Protein AF-A0A7S2WR95-F1 (afdb_monomer_lite)

InterPro domains:
  IPR029052 Metallo-dependent phosphatase-like [G3DSA:3.60.21.10] (60-132)
  IPR029052 Metallo-dependent phosphatase-like [SSF56300] (69-132)
  IPR031675 Serine-threonine protein phosphatase, N-terminal [PF16891] (65-112)
  IPR050341 Serine/threonine-protein phosphatase PP1 catalytic subunit [PTHR11668] (60-132)

Radius of gyration: 32.78 Å; chains: 1; bounding box: 82×47×74 Å

Sequence (132 aa):
LSFSNKPTIKMNSGNGDAAAGGAPHLNDPANDPASPANNGGGMNPNNNGSGPTNMTGVTLLSDPVDVIIDKLLSVRGARPGKQVDLSEAEVKMLCLRSRDLLISQPMLLELEAPIKICGDVHGQYYDLLRLF

Foldseek 3Di:
DDDDDDDDDDDDDDDDDDDDDDDDDDDDDDPDDDDDDDDDDDDDDDDDDDDPPPPDDDPPVQPLVNVVVCQLCVCQVPDPPDDRDDDPVSVVVVVVVVVVVVVVDDPDDDDDDDDDDDDDCPPVSNVVSVVD

Organism: NCBI:txid1034831

Structure (mmCIF, N/CA/C/O backbone):
data_AF-A0A7S2WR95-F1
#
_entry.id   AF-A0A7S2WR95-F1
#
loop_
_atom_site.group_PDB
_atom_site.id
_atom_site.type_symbol
_atom_site.label_atom_id
_atom_site.label_alt_id
_atom_site.label_comp_id
_atom_site.label_asym_id
_atom_site.label_entity_id
_atom_site.label_seq_id
_atom_site.pdbx_PDB_ins_code
_atom_site.Cartn_x
_atom_site.Cartn_y
_atom_site.Cartn_z
_atom_site.occupancy
_atom_site.B_iso_or_equiv
_atom_site.auth_seq_id
_atom_site.auth_comp_id
_atom_site.auth_asym_id
_atom_site.auth_atom_id
_atom_site.pdbx_PDB_model_num
ATOM 1 N N . LEU A 1 1 ? 36.628 -15.670 29.682 1.00 42.78 1 LEU A N 1
ATOM 2 C CA . LEU A 1 1 ? 35.880 -15.807 28.412 1.00 42.78 1 LEU A CA 1
ATOM 3 C C . LEU A 1 1 ? 35.760 -14.416 27.806 1.00 42.78 1 LEU A C 1
ATOM 5 O O . LEU A 1 1 ? 34.911 -13.642 28.219 1.00 42.78 1 LEU A O 1
ATOM 9 N N . SER A 1 2 ? 36.728 -14.063 26.962 1.00 39.00 2 SER A N 1
ATOM 10 C CA . SER A 1 2 ? 36.856 -12.747 26.329 1.00 39.00 2 SER A CA 1
ATOM 11 C C . SER A 1 2 ? 36.243 -12.826 24.935 1.00 39.00 2 SER A C 1
ATOM 13 O O . SER A 1 2 ? 36.645 -13.694 24.165 1.00 39.00 2 SER A O 1
ATOM 15 N N . PHE A 1 3 ? 35.293 -11.948 24.613 1.00 45.06 3 PHE A N 1
ATOM 16 C CA . PHE A 1 3 ? 34.845 -11.742 23.238 1.00 45.06 3 PHE A CA 1
ATOM 17 C C . PHE A 1 3 ? 35.278 -10.354 22.776 1.00 45.06 3 PHE A C 1
ATOM 19 O O . PHE A 1 3 ? 34.679 -9.332 23.096 1.00 45.06 3 PHE A O 1
ATOM 26 N N . SER A 1 4 ? 36.379 -10.368 22.031 1.00 45.66 4 SER A N 1
ATOM 27 C CA . SER A 1 4 ? 36.827 -9.306 21.144 1.00 45.66 4 SER A CA 1
ATOM 28 C C . SER A 1 4 ? 36.005 -9.375 19.859 1.00 45.66 4 SER A C 1
ATOM 30 O O . SER A 1 4 ? 35.923 -10.448 19.263 1.00 45.66 4 SER A O 1
ATOM 32 N N . ASN A 1 5 ? 35.444 -8.256 19.395 1.00 46.62 5 ASN A N 1
ATOM 33 C CA . ASN A 1 5 ? 35.289 -8.061 17.956 1.00 46.62 5 ASN A CA 1
ATOM 34 C C . ASN A 1 5 ? 35.276 -6.571 17.591 1.00 46.62 5 ASN A C 1
ATOM 36 O O . ASN A 1 5 ? 34.328 -5.842 17.875 1.00 46.62 5 ASN A O 1
ATOM 40 N N . LYS A 1 6 ? 36.362 -6.126 16.958 1.00 56.91 6 LYS A N 1
ATOM 41 C CA . LYS A 1 6 ? 36.544 -4.795 16.373 1.00 56.91 6 LYS A CA 1
ATOM 42 C C . LYS A 1 6 ? 36.856 -5.024 14.888 1.00 56.91 6 LYS A C 1
ATOM 44 O O . LYS A 1 6 ? 37.868 -5.670 14.615 1.00 56.91 6 LYS A O 1
ATOM 49 N N . PRO A 1 7 ? 36.060 -4.543 13.920 1.00 52.12 7 PRO A N 1
ATOM 50 C CA . PRO A 1 7 ? 36.413 -4.701 12.515 1.00 52.12 7 PRO A CA 1
ATOM 51 C C . PRO A 1 7 ? 37.516 -3.700 12.143 1.00 52.12 7 PRO A C 1
ATOM 53 O O . PRO A 1 7 ? 37.316 -2.489 12.152 1.00 52.12 7 PRO A O 1
ATOM 56 N N . THR A 1 8 ? 38.707 -4.227 11.851 1.00 49.19 8 THR A N 1
ATOM 57 C CA . THR A 1 8 ? 39.841 -3.494 11.269 1.00 49.19 8 THR A CA 1
ATOM 58 C C . THR A 1 8 ? 39.883 -3.793 9.774 1.00 49.19 8 THR A C 1
ATOM 60 O O . THR A 1 8 ? 40.045 -4.947 9.389 1.00 49.19 8 THR A O 1
ATOM 63 N N . ILE A 1 9 ? 39.762 -2.765 8.935 1.00 47.47 9 ILE A N 1
ATOM 64 C CA . ILE A 1 9 ? 40.019 -2.856 7.492 1.00 47.47 9 ILE A CA 1
ATOM 65 C C . ILE A 1 9 ? 41.536 -2.779 7.283 1.00 47.47 9 ILE A C 1
ATOM 67 O O . ILE A 1 9 ? 42.169 -1.809 7.702 1.00 47.47 9 ILE A O 1
ATOM 71 N N . LYS A 1 10 ? 42.125 -3.799 6.644 1.00 46.59 10 LYS A N 1
ATOM 72 C CA . LYS A 1 10 ? 43.512 -3.777 6.159 1.00 46.59 10 LYS A CA 1
ATOM 73 C C . LYS A 1 10 ? 43.590 -4.090 4.663 1.00 46.59 10 LYS A C 1
ATOM 75 O O . LYS A 1 10 ? 42.845 -4.903 4.133 1.00 46.59 10 LYS A O 1
ATOM 80 N N . MET A 1 11 ? 44.509 -3.347 4.059 1.00 47.25 11 MET A N 1
ATOM 81 C CA . MET A 1 11 ? 44.825 -3.091 2.655 1.00 47.25 11 MET A CA 1
ATOM 82 C C . MET A 1 11 ? 45.281 -4.322 1.857 1.00 47.25 11 MET A C 1
ATOM 84 O O . MET A 1 11 ? 45.903 -5.217 2.424 1.00 47.25 11 MET A O 1
ATOM 88 N N . ASN A 1 12 ? 45.099 -4.288 0.530 1.00 45.59 12 ASN A N 1
ATOM 89 C CA . ASN A 1 12 ? 45.915 -5.072 -0.402 1.00 45.59 12 ASN A CA 1
ATOM 90 C C . ASN A 1 12 ? 46.890 -4.143 -1.141 1.00 45.59 12 ASN A C 1
ATOM 92 O O . ASN A 1 12 ? 46.486 -3.110 -1.674 1.00 45.59 12 ASN A O 1
ATOM 96 N N . SER A 1 13 ? 48.167 -4.519 -1.141 1.00 51.41 13 SER A N 1
ATOM 97 C CA . SER A 1 13 ? 49.283 -3.790 -1.737 1.00 51.41 13 SER A CA 1
ATOM 98 C C . SER A 1 13 ? 49.753 -4.507 -2.999 1.00 51.41 13 SER A C 1
ATOM 100 O O . SER A 1 13 ? 50.130 -5.667 -2.915 1.00 51.41 13 SER A O 1
ATOM 102 N N . GLY A 1 14 ? 49.771 -3.768 -4.112 1.00 45.25 14 GLY A N 1
ATOM 103 C CA . GLY A 1 14 ? 50.816 -3.772 -5.141 1.00 45.25 14 GLY A CA 1
ATOM 104 C C . GLY A 1 14 ? 51.052 -5.031 -5.980 1.00 45.25 14 GLY A C 1
ATOM 105 O O . GLY A 1 14 ? 51.498 -6.053 -5.480 1.00 45.25 14 GLY A O 1
ATOM 106 N N . ASN A 1 15 ? 50.953 -4.867 -7.298 1.00 49.06 15 ASN A N 1
ATOM 107 C CA . ASN A 1 15 ? 52.098 -5.156 -8.158 1.00 49.06 15 ASN A CA 1
ATOM 108 C C . ASN A 1 15 ? 52.076 -4.194 -9.351 1.00 49.06 15 ASN A C 1
ATOM 110 O O . ASN A 1 15 ? 51.035 -4.001 -9.976 1.00 49.06 15 ASN A O 1
ATOM 114 N N . GLY A 1 16 ? 53.207 -3.531 -9.583 1.00 46.69 16 GLY A N 1
ATOM 115 C CA . GLY A 1 16 ? 53.428 -2.645 -10.715 1.00 46.69 16 GLY A CA 1
ATOM 116 C C . GLY A 1 16 ? 54.170 -3.364 -11.831 1.00 46.69 16 GLY A C 1
ATOM 117 O O . GLY A 1 16 ? 54.935 -4.277 -11.553 1.00 46.69 16 GLY A O 1
ATOM 118 N N . ASP A 1 17 ? 53.970 -2.889 -13.055 1.00 43.59 17 ASP A N 1
ATOM 119 C CA . ASP A 1 17 ? 54.878 -3.069 -14.183 1.00 43.59 17 ASP A CA 1
ATOM 120 C C . ASP A 1 17 ? 54.797 -1.827 -15.078 1.00 43.59 17 ASP A C 1
ATOM 122 O O . ASP A 1 17 ? 53.774 -1.141 -15.153 1.00 43.59 17 ASP A O 1
ATOM 126 N N . ALA A 1 18 ? 55.938 -1.490 -15.667 1.00 45.62 18 ALA A N 1
ATOM 127 C CA . ALA A 1 18 ? 56.289 -0.177 -16.176 1.00 45.62 18 ALA A CA 1
ATOM 128 C C . ALA A 1 18 ? 56.264 -0.070 -17.715 1.00 45.62 18 ALA A C 1
ATOM 130 O O . ALA A 1 18 ? 56.490 -1.045 -18.422 1.00 45.62 18 ALA A O 1
ATOM 131 N N . ALA A 1 19 ? 56.185 1.191 -18.161 1.00 43.31 19 ALA A N 1
ATOM 132 C CA . ALA A 1 19 ? 56.886 1.797 -19.305 1.00 43.31 19 ALA A CA 1
ATOM 133 C C . ALA A 1 19 ? 56.262 1.831 -20.724 1.00 43.31 19 ALA A C 1
ATOM 135 O O . ALA A 1 19 ? 55.623 0.901 -21.196 1.00 43.31 19 ALA A O 1
ATOM 136 N N . ALA A 1 20 ? 56.632 2.942 -21.392 1.00 46.81 20 ALA A N 1
ATOM 137 C CA . ALA A 1 20 ? 56.453 3.381 -22.786 1.00 46.81 20 ALA A CA 1
ATOM 138 C C . ALA A 1 20 ? 55.041 3.900 -23.141 1.00 46.81 20 ALA A C 1
ATOM 140 O O . ALA A 1 20 ? 54.054 3.211 -22.966 1.00 46.81 20 ALA A O 1
ATOM 141 N N . GLY A 1 21 ? 54.823 5.139 -23.595 1.00 39.41 21 GLY A N 1
ATOM 142 C CA . GLY A 1 21 ? 55.628 5.977 -24.486 1.00 39.41 21 GLY A CA 1
ATOM 143 C C . GLY A 1 21 ? 54.928 6.022 -25.851 1.00 39.41 21 GLY A C 1
ATOM 144 O O . GLY A 1 21 ? 55.025 5.062 -26.602 1.00 39.41 21 GLY A O 1
ATOM 145 N N . GLY A 1 22 ? 54.203 7.101 -26.170 1.00 43.75 22 GLY A N 1
ATOM 146 C CA . GLY A 1 22 ? 53.515 7.233 -27.462 1.00 43.75 22 GLY A CA 1
ATOM 147 C C . GLY A 1 22 ? 52.701 8.522 -27.593 1.00 43.75 22 GLY A C 1
ATOM 148 O O . GLY A 1 22 ? 51.799 8.772 -26.805 1.00 43.75 22 GLY A O 1
ATOM 149 N N . ALA A 1 23 ? 53.081 9.340 -28.572 1.00 58.88 23 ALA A N 1
ATOM 150 C CA . ALA A 1 23 ? 52.593 10.674 -28.929 1.00 58.88 23 ALA A CA 1
ATOM 151 C C . ALA A 1 23 ? 51.093 10.739 -29.334 1.00 58.88 23 ALA A C 1
ATOM 153 O O . ALA A 1 23 ? 50.494 9.705 -29.629 1.00 58.88 23 ALA A O 1
ATOM 154 N N . PRO A 1 24 ? 50.477 11.943 -29.372 1.00 54.59 24 PRO A N 1
ATOM 155 C CA . PRO A 1 24 ? 49.043 12.110 -29.613 1.00 54.59 24 PRO A CA 1
ATOM 156 C C . PRO A 1 24 ? 48.643 11.798 -31.061 1.00 54.59 24 PRO A C 1
ATOM 158 O O . PRO A 1 24 ? 49.236 12.306 -32.012 1.00 54.59 24 PRO A O 1
ATOM 161 N N . HIS A 1 25 ? 47.597 10.983 -31.204 1.00 56.25 25 HIS A N 1
ATOM 162 C CA . HIS A 1 25 ? 46.917 10.722 -32.467 1.00 56.25 25 HIS A CA 1
ATOM 163 C C . HIS A 1 25 ? 46.164 11.977 -32.921 1.00 56.25 25 HIS A C 1
ATOM 165 O O . HIS A 1 25 ? 45.467 12.620 -32.135 1.00 56.25 25 HIS A O 1
ATOM 171 N N . LEU A 1 26 ? 46.353 12.316 -34.192 1.00 52.62 26 LEU A N 1
ATOM 172 C CA . LEU A 1 26 ? 45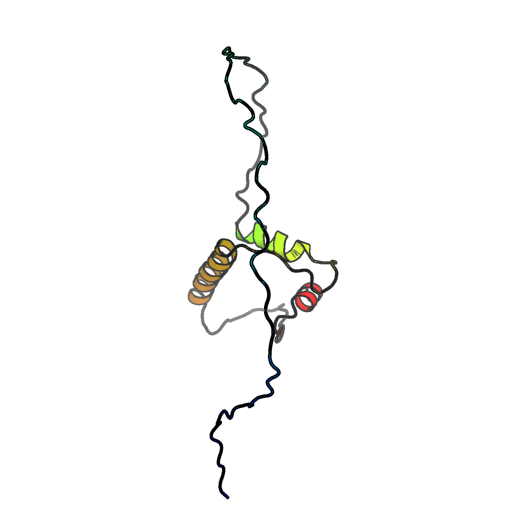.758 13.454 -34.870 1.00 52.62 26 LEU A CA 1
ATOM 173 C C . LEU A 1 26 ? 44.226 13.408 -34.799 1.00 52.62 26 LEU A C 1
ATOM 175 O O . LEU A 1 26 ? 43.607 12.365 -35.009 1.00 52.62 26 LEU A O 1
ATOM 179 N N . ASN A 1 27 ? 43.639 14.568 -34.510 1.00 52.94 27 ASN A N 1
ATOM 180 C CA . ASN A 1 27 ? 42.242 14.856 -34.795 1.00 52.94 27 ASN A CA 1
ATOM 181 C C . ASN A 1 27 ? 42.106 15.015 -36.311 1.00 52.94 27 ASN A C 1
ATOM 183 O O . ASN A 1 27 ? 42.645 15.973 -36.869 1.00 52.94 27 ASN A O 1
ATOM 187 N N . ASP A 1 28 ? 41.386 14.103 -36.956 1.00 55.06 28 ASP A N 1
ATOM 188 C CA . ASP A 1 28 ? 40.921 14.304 -38.324 1.00 55.06 28 ASP A CA 1
ATOM 189 C C . ASP A 1 28 ? 39.875 15.439 -38.346 1.00 55.06 28 ASP A C 1
ATOM 191 O O . ASP A 1 28 ? 38.908 15.405 -37.575 1.00 55.06 28 ASP A O 1
ATOM 195 N N . PRO A 1 29 ? 40.056 16.474 -39.185 1.00 60.81 29 PRO A N 1
ATOM 196 C CA . PRO A 1 29 ? 39.078 17.533 -39.379 1.00 60.81 29 PRO A CA 1
ATOM 197 C C . PRO A 1 29 ? 38.075 17.185 -40.494 1.00 60.81 29 PRO A C 1
ATOM 199 O O . PRO A 1 29 ? 38.374 16.411 -41.397 1.00 60.81 29 PRO A O 1
ATOM 202 N N . ALA A 1 30 ? 36.936 17.883 -40.462 1.00 52.25 30 ALA A N 1
ATOM 203 C CA . ALA A 1 30 ? 35.933 18.025 -41.526 1.00 52.25 30 ALA A CA 1
ATOM 204 C C . ALA A 1 30 ? 34.852 16.929 -41.630 1.00 52.25 30 ALA A C 1
ATOM 206 O O . ALA A 1 30 ? 34.851 16.084 -42.519 1.00 52.25 30 ALA A O 1
ATOM 207 N N . ASN A 1 31 ? 33.841 17.046 -40.763 1.00 53.72 31 ASN A N 1
ATOM 208 C CA . ASN A 1 31 ? 32.468 16.719 -41.142 1.00 53.72 31 ASN A CA 1
ATOM 209 C C . ASN A 1 31 ? 31.836 18.005 -41.716 1.00 53.72 31 ASN A C 1
ATOM 211 O O . ASN A 1 31 ? 31.547 18.942 -40.969 1.00 53.72 31 ASN A O 1
ATOM 215 N N . ASP A 1 32 ? 31.717 18.065 -43.041 1.00 55.50 32 ASP A N 1
ATOM 216 C CA . ASP A 1 32 ? 30.990 19.087 -43.812 1.00 55.50 32 ASP A CA 1
ATOM 217 C C . ASP A 1 32 ? 29.446 18.941 -43.618 1.00 55.50 32 ASP A C 1
ATOM 219 O O . ASP A 1 32 ? 28.993 18.039 -42.913 1.00 55.50 32 ASP A O 1
ATOM 223 N N . PRO A 1 33 ? 28.578 19.812 -44.173 1.00 57.94 33 PRO A N 1
ATOM 224 C CA . PRO A 1 33 ? 28.110 21.037 -43.542 1.00 57.94 33 PRO A CA 1
ATOM 225 C C . PRO A 1 33 ? 26.572 21.080 -43.371 1.00 57.94 33 PRO A C 1
ATOM 227 O O . PRO A 1 33 ? 25.813 20.232 -43.835 1.00 57.94 33 PRO A O 1
ATOM 230 N N . ALA A 1 34 ? 26.129 22.136 -42.691 1.00 49.97 34 ALA A N 1
ATOM 231 C CA . ALA A 1 34 ? 24.756 22.569 -42.445 1.00 49.97 34 ALA A CA 1
ATOM 232 C C . ALA A 1 34 ? 23.703 22.227 -43.527 1.00 49.97 34 ALA A C 1
ATOM 234 O O . ALA A 1 34 ? 23.806 22.636 -44.682 1.00 49.97 34 ALA A O 1
ATOM 235 N N . SER A 1 35 ? 22.602 21.602 -43.096 1.00 57.19 35 SER A N 1
ATOM 236 C CA . SER A 1 35 ? 21.321 21.659 -43.812 1.00 57.19 35 SER A CA 1
ATOM 237 C C . SER A 1 35 ? 20.648 23.018 -43.561 1.00 57.19 35 SER A C 1
ATOM 239 O O . SER A 1 35 ? 20.530 23.417 -42.399 1.00 57.19 35 SER A O 1
ATOM 241 N N . PRO A 1 36 ? 20.186 23.742 -44.594 1.00 66.38 36 PRO A N 1
ATOM 242 C CA . PRO A 1 36 ? 19.470 24.995 -44.404 1.00 66.38 36 PRO A CA 1
ATOM 243 C C . PRO A 1 36 ? 18.025 24.732 -43.961 1.00 66.38 36 PRO A C 1
ATOM 245 O O . PRO A 1 36 ? 17.224 24.149 -44.688 1.00 66.38 36 PRO A O 1
ATOM 248 N N . ALA A 1 37 ? 17.679 25.220 -42.772 1.00 55.81 37 ALA A N 1
ATOM 249 C CA . ALA A 1 37 ? 16.301 25.499 -42.404 1.00 55.81 37 ALA A CA 1
ATOM 250 C C . ALA A 1 37 ? 15.873 26.811 -43.080 1.00 55.81 37 ALA A C 1
ATOM 252 O O . ALA A 1 37 ? 16.478 27.848 -42.814 1.00 55.81 37 ALA A O 1
ATOM 253 N N . ASN A 1 38 ? 14.821 26.803 -43.905 1.00 58.44 38 ASN A N 1
ATOM 254 C CA . ASN A 1 38 ? 13.966 27.984 -44.007 1.00 58.44 38 ASN A CA 1
ATOM 255 C C . ASN A 1 38 ? 12.529 27.661 -44.431 1.00 58.44 38 ASN A C 1
ATOM 257 O O . ASN A 1 38 ? 12.264 26.874 -45.336 1.00 58.44 38 ASN A O 1
ATOM 261 N N . ASN A 1 39 ? 11.646 28.352 -43.723 1.00 56.94 39 ASN A N 1
ATOM 262 C CA . ASN A 1 39 ? 10.201 28.370 -43.730 1.00 56.94 39 ASN A CA 1
ATOM 263 C C . ASN A 1 39 ? 9.580 28.899 -45.032 1.00 56.94 39 ASN A C 1
ATOM 265 O O . ASN A 1 39 ? 9.991 29.924 -45.572 1.00 56.94 39 ASN A O 1
ATOM 269 N N . GLY A 1 40 ? 8.455 28.292 -45.394 1.00 47.81 40 GLY A N 1
ATOM 270 C CA . GLY A 1 40 ? 7.323 28.899 -46.100 1.00 47.81 40 GLY A CA 1
ATOM 271 C C . GLY A 1 40 ? 6.145 27.949 -45.877 1.00 47.81 40 GLY A C 1
ATOM 272 O O . GLY A 1 40 ? 6.280 26.762 -46.131 1.00 47.81 40 GLY A O 1
ATOM 273 N N . GLY A 1 41 ? 5.034 28.308 -45.243 1.00 46.88 41 GLY A N 1
ATOM 274 C CA . GLY A 1 41 ? 4.200 29.485 -45.450 1.00 46.88 41 GLY A CA 1
ATOM 275 C C . GLY A 1 41 ? 2.862 28.968 -45.991 1.00 46.88 41 GLY A C 1
ATOM 276 O O . GLY A 1 41 ? 2.823 28.453 -47.102 1.00 46.88 41 GLY A O 1
ATOM 277 N N . GLY A 1 42 ? 1.783 29.049 -45.207 1.00 48.50 42 GLY A N 1
ATOM 278 C CA . GLY A 1 42 ? 0.466 28.580 -45.650 1.00 48.50 42 GLY A CA 1
ATOM 279 C C . GLY A 1 42 ? -0.607 28.597 -44.563 1.00 48.50 42 GLY A C 1
ATOM 280 O O . GLY A 1 42 ? -0.890 27.575 -43.948 1.00 48.50 42 GLY A O 1
ATOM 281 N N . MET A 1 43 ? -1.214 29.763 -44.343 1.00 56.75 43 MET A N 1
ATOM 282 C CA . MET A 1 43 ? -2.531 29.893 -43.713 1.00 56.75 43 MET A CA 1
ATOM 283 C C . MET A 1 43 ? -3.624 29.341 -44.645 1.00 56.75 43 MET A C 1
ATOM 285 O O . MET A 1 43 ? -3.555 29.581 -45.850 1.00 56.75 43 MET A O 1
ATOM 289 N N . ASN A 1 44 ? -4.667 28.716 -44.083 1.00 64.81 44 ASN A N 1
ATOM 290 C CA . ASN A 1 44 ? -6.092 29.132 -44.111 1.00 64.81 44 ASN A CA 1
ATOM 291 C C . ASN A 1 44 ? -7.042 27.900 -43.960 1.00 64.81 44 ASN A C 1
ATOM 293 O O . ASN A 1 44 ? -6.559 26.777 -43.858 1.00 64.81 44 ASN A O 1
ATOM 297 N N . PRO A 1 45 ? -8.375 28.060 -43.853 1.00 62.19 45 PRO A N 1
ATOM 298 C CA . PRO A 1 45 ? -9.132 28.043 -42.606 1.00 62.19 45 PRO A CA 1
ATOM 299 C C . PRO A 1 45 ? -10.136 26.873 -42.510 1.00 62.19 45 PRO A C 1
ATOM 301 O O . PRO A 1 45 ? -10.511 26.258 -43.498 1.00 62.19 45 PRO A O 1
ATOM 304 N N . ASN A 1 46 ? -10.634 26.657 -4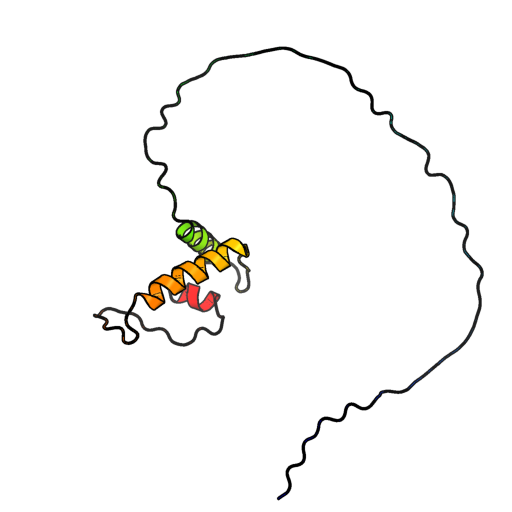1.291 1.00 60.19 46 ASN A N 1
ATOM 305 C CA . ASN A 1 46 ? -12.020 26.304 -40.953 1.00 60.19 46 ASN A CA 1
ATOM 306 C C . ASN A 1 46 ? -12.761 25.261 -41.827 1.00 60.19 46 ASN A C 1
ATOM 308 O O . ASN A 1 46 ? -13.287 25.591 -42.888 1.00 60.19 46 ASN A O 1
ATOM 312 N N . ASN A 1 47 ? -12.969 24.053 -41.288 1.00 64.06 47 ASN A N 1
ATOM 313 C CA . ASN A 1 47 ? -14.109 23.227 -41.687 1.00 64.06 47 ASN A CA 1
ATOM 314 C C . ASN A 1 47 ? -14.876 22.728 -40.454 1.00 64.06 47 ASN A C 1
ATOM 316 O O . ASN A 1 47 ? -14.376 21.931 -39.660 1.00 64.06 47 ASN A O 1
ATOM 320 N N . ASN A 1 48 ? -16.095 23.243 -40.313 1.00 59.91 48 ASN A N 1
ATOM 321 C CA . ASN A 1 48 ? -17.091 22.839 -39.332 1.00 59.91 48 ASN A CA 1
ATOM 322 C C . ASN A 1 48 ? -17.856 21.604 -39.828 1.00 59.91 48 ASN A C 1
ATOM 324 O O . ASN A 1 48 ? -18.327 21.586 -40.961 1.00 59.91 48 ASN A O 1
ATOM 328 N N . GLY A 1 49 ? -18.136 20.677 -38.908 1.00 49.69 49 GLY A N 1
ATOM 329 C CA . GLY A 1 49 ? -19.396 19.932 -38.902 1.00 49.69 49 GLY A CA 1
ATOM 330 C C . GLY A 1 49 ? -19.279 18.414 -38.991 1.00 49.69 49 GLY A C 1
ATOM 331 O O . GLY A 1 49 ? -19.137 17.875 -40.082 1.00 49.69 49 GLY A O 1
ATOM 332 N N . SER A 1 50 ? -19.463 17.732 -37.853 1.00 56.84 50 SER A N 1
ATOM 333 C CA . SER A 1 50 ? -20.184 16.449 -37.746 1.00 56.84 50 SER A CA 1
ATOM 334 C C . SER A 1 50 ? -20.470 16.098 -36.273 1.00 56.84 50 SER A C 1
ATOM 336 O O . SER A 1 50 ? -19.629 15.516 -35.600 1.00 56.84 50 SER A O 1
ATOM 338 N N . GLY A 1 51 ? -21.683 16.426 -35.807 1.00 46.50 51 GLY A N 1
ATOM 339 C CA . GLY A 1 51 ? -22.407 15.703 -34.748 1.00 46.50 51 GLY A CA 1
ATOM 340 C C . GLY A 1 51 ? -22.238 16.168 -33.290 1.00 46.50 51 GLY A C 1
ATOM 341 O O . GLY A 1 51 ? -21.125 16.185 -32.775 1.00 46.50 51 GLY A O 1
ATOM 342 N N . PRO A 1 52 ? -23.337 16.419 -32.546 1.00 61.66 52 PRO A N 1
ATOM 343 C CA . PRO A 1 52 ? -23.344 16.121 -31.125 1.00 61.66 52 PRO A CA 1
ATOM 344 C C . PRO A 1 52 ? -23.436 14.597 -30.997 1.00 61.66 52 PRO A C 1
ATOM 346 O O . PRO A 1 52 ? -24.521 14.018 -31.076 1.00 61.66 52 PRO A O 1
ATOM 349 N N . THR A 1 53 ? -22.301 13.915 -30.849 1.00 56.38 53 THR A N 1
ATOM 350 C CA . THR A 1 53 ? -22.325 12.528 -30.387 1.00 56.38 53 THR A CA 1
ATOM 351 C C . THR A 1 53 ? -22.735 12.542 -28.923 1.00 56.38 53 THR A C 1
ATOM 353 O O . THR A 1 53 ? -21.935 12.686 -28.003 1.00 56.38 53 THR A O 1
ATOM 356 N N . ASN A 1 54 ? -24.039 12.409 -28.716 1.00 56.06 54 ASN A N 1
ATOM 357 C CA . ASN A 1 54 ? -24.608 11.991 -27.454 1.00 56.06 54 ASN A CA 1
ATOM 358 C C . ASN A 1 54 ? -24.137 10.551 -27.178 1.00 56.06 54 ASN A C 1
ATOM 360 O O . ASN A 1 54 ? -24.819 9.593 -27.530 1.00 56.06 54 ASN A O 1
ATOM 364 N N . MET A 1 55 ? -22.948 10.394 -26.588 1.00 48.62 55 MET A N 1
ATOM 365 C CA . MET A 1 55 ? -22.668 9.230 -25.751 1.00 48.62 55 MET A CA 1
ATOM 366 C C . MET A 1 55 ? -23.248 9.527 -24.373 1.00 48.62 55 MET A C 1
ATOM 368 O O . MET A 1 55 ? -22.616 10.086 -23.482 1.00 48.62 55 MET A O 1
ATOM 372 N N . THR A 1 56 ? -24.520 9.177 -24.252 1.00 44.97 56 THR A N 1
ATOM 373 C CA . THR A 1 56 ? -25.206 8.938 -22.993 1.00 44.97 56 THR A CA 1
ATOM 374 C C . THR A 1 56 ? -24.412 7.960 -22.127 1.00 44.97 56 THR A C 1
ATOM 376 O O . THR A 1 56 ? -24.168 6.833 -22.553 1.00 44.97 56 THR A O 1
ATOM 379 N N . GLY A 1 57 ? -24.133 8.357 -20.884 1.00 47.56 57 GLY A N 1
ATOM 380 C CA . GLY A 1 57 ? -24.044 7.423 -19.763 1.00 47.56 57 GLY A CA 1
ATOM 381 C C . GLY A 1 57 ? -22.641 7.132 -19.239 1.00 47.56 57 GLY A C 1
ATOM 382 O O . GLY A 1 57 ? -22.034 6.140 -19.613 1.00 47.56 57 GLY A O 1
ATOM 383 N N . VAL A 1 58 ? -22.248 7.917 -18.230 1.00 43.88 58 VAL A N 1
ATOM 384 C CA . VAL A 1 58 ? -21.359 7.509 -17.131 1.00 43.88 58 VAL A CA 1
ATOM 385 C C . VAL A 1 58 ? -19.847 7.478 -17.439 1.00 43.88 58 VAL A C 1
ATOM 387 O O . VAL A 1 58 ? -19.240 6.427 -17.607 1.00 43.88 58 VAL A O 1
ATOM 390 N N . THR A 1 59 ? -19.178 8.630 -17.342 1.00 47.22 59 THR A N 1
ATOM 391 C CA . THR A 1 59 ? -17.806 8.670 -16.802 1.00 47.22 59 THR A CA 1
ATOM 392 C C . THR A 1 59 ? -17.916 8.514 -15.284 1.00 47.22 59 THR A C 1
ATOM 394 O O . THR A 1 59 ? -17.956 9.500 -14.547 1.00 47.22 59 THR A O 1
ATOM 397 N N . LEU A 1 60 ? -18.025 7.273 -14.792 1.00 54.25 60 LEU A N 1
ATOM 398 C CA . LEU A 1 60 ? -17.631 7.015 -13.409 1.00 54.25 60 LEU A CA 1
ATOM 399 C C . LEU A 1 60 ? -16.143 7.333 -13.346 1.00 54.25 60 LEU A C 1
ATOM 401 O O . LEU A 1 60 ? -15.336 6.745 -14.061 1.00 54.25 60 LEU A O 1
ATOM 405 N N . LEU A 1 61 ? -15.819 8.325 -12.531 1.00 60.31 61 LEU A N 1
ATOM 406 C CA . LEU A 1 61 ? -14.474 8.668 -12.111 1.00 60.31 61 LEU A CA 1
ATOM 407 C C . LEU A 1 61 ? -13.883 7.399 -11.478 1.00 60.31 61 LEU A C 1
ATOM 409 O O . LEU A 1 61 ? -14.181 7.115 -10.322 1.00 60.31 61 LEU A O 1
ATOM 413 N N . SER A 1 62 ? -13.146 6.591 -12.244 1.00 77.56 62 SER A N 1
ATOM 414 C CA . SER A 1 62 ? -12.456 5.417 -11.701 1.00 77.56 62 SER A CA 1
ATOM 415 C C . SER A 1 62 ? -11.599 5.887 -10.533 1.00 77.56 62 SER A C 1
ATOM 417 O O . SER A 1 62 ? -10.833 6.846 -10.707 1.00 77.56 62 SER A O 1
ATOM 419 N N . ASP A 1 63 ? -11.739 5.272 -9.355 1.00 89.00 63 ASP A N 1
ATOM 420 C CA . ASP A 1 63 ? -10.900 5.647 -8.224 1.00 89.00 63 ASP A CA 1
ATOM 421 C C . ASP A 1 63 ? -9.439 5.424 -8.658 1.00 89.00 63 ASP A C 1
ATOM 423 O O . ASP A 1 63 ? -9.130 4.392 -9.262 1.00 89.00 63 ASP A O 1
ATOM 427 N N . PRO A 1 64 ? -8.514 6.364 -8.402 1.00 90.12 64 PRO A N 1
ATOM 428 C CA . PRO A 1 64 ? -7.093 6.132 -8.641 1.00 90.12 64 PRO A CA 1
ATOM 429 C C . PRO A 1 64 ? -6.583 4.797 -8.070 1.00 90.12 64 PRO A C 1
ATOM 431 O O . PRO A 1 64 ? -5.642 4.219 -8.608 1.00 90.12 64 PRO A O 1
ATOM 434 N N . VAL A 1 65 ? -7.208 4.294 -7.001 1.00 94.00 65 VAL A N 1
ATOM 435 C CA . VAL A 1 65 ? -6.929 2.975 -6.423 1.00 94.00 65 VAL A CA 1
ATOM 436 C C . VAL A 1 65 ? -7.314 1.838 -7.373 1.00 94.00 65 VAL A C 1
ATOM 438 O O . VAL A 1 65 ? -6.519 0.913 -7.527 1.00 94.00 65 VAL A O 1
ATOM 441 N N . ASP A 1 66 ? -8.458 1.918 -8.057 1.00 94.00 66 ASP A N 1
ATOM 442 C CA . ASP A 1 66 ? -8.913 0.892 -9.008 1.00 94.00 66 ASP A CA 1
ATOM 443 C C . ASP A 1 66 ? -7.914 0.739 -10.161 1.00 94.00 66 ASP A C 1
ATOM 445 O O . ASP A 1 66 ? -7.502 -0.367 -10.504 1.00 94.00 66 ASP A O 1
ATOM 449 N N . VAL A 1 67 ? -7.417 1.867 -10.681 1.00 92.75 67 VAL A N 1
ATOM 450 C CA . VAL A 1 67 ? -6.398 1.881 -11.742 1.00 92.75 67 VAL A CA 1
ATOM 451 C C . VAL A 1 67 ? -5.116 1.168 -11.298 1.00 92.75 67 VAL A C 1
ATOM 453 O O . VAL A 1 67 ? -4.490 0.454 -12.084 1.00 92.75 67 VAL A O 1
ATOM 456 N N . ILE A 1 68 ? -4.699 1.342 -10.040 1.00 95.06 68 ILE A N 1
ATOM 457 C CA . ILE A 1 68 ? -3.501 0.677 -9.511 1.00 95.06 68 ILE A CA 1
ATOM 458 C C . ILE A 1 68 ? -3.759 -0.813 -9.262 1.00 95.06 68 ILE A C 1
ATOM 460 O O . ILE A 1 68 ? -2.882 -1.632 -9.544 1.00 95.06 68 ILE A O 1
ATOM 464 N N . ILE A 1 69 ? -4.949 -1.180 -8.782 1.00 94.75 69 ILE A N 1
ATOM 465 C CA . ILE A 1 69 ? -5.353 -2.582 -8.622 1.00 94.75 69 ILE A CA 1
ATOM 466 C C . ILE A 1 69 ? -5.277 -3.300 -9.972 1.00 94.75 69 ILE A C 1
ATOM 468 O O . ILE A 1 69 ? -4.641 -4.350 -10.059 1.00 94.75 69 ILE A O 1
ATOM 472 N N . ASP A 1 70 ? -5.820 -2.709 -11.035 1.00 93.94 70 ASP A N 1
ATOM 473 C CA . ASP A 1 70 ? -5.777 -3.290 -12.379 1.00 93.94 70 ASP A CA 1
ATOM 474 C C . ASP A 1 70 ? -4.337 -3.470 -12.882 1.00 93.94 70 ASP A C 1
ATOM 476 O O . ASP A 1 70 ? -3.982 -4.526 -13.417 1.00 93.94 70 ASP A O 1
ATOM 480 N N . LYS A 1 71 ? -3.463 -2.479 -12.655 1.00 93.56 71 LYS A N 1
ATOM 481 C CA . LYS A 1 71 ? -2.031 -2.585 -12.984 1.00 93.56 71 LYS A CA 1
ATOM 482 C C . LYS A 1 71 ? -1.360 -3.739 -12.243 1.00 93.56 71 LYS A C 1
ATOM 484 O O . LYS A 1 71 ? -0.649 -4.528 -12.866 1.00 93.56 71 LYS A O 1
ATOM 489 N N . LEU A 1 72 ? -1.592 -3.855 -10.937 1.00 93.62 72 LEU A N 1
ATOM 490 C CA . LEU A 1 72 ? -1.031 -4.913 -10.096 1.00 93.62 72 LEU A CA 1
ATOM 491 C C . LEU A 1 72 ? -1.543 -6.295 -10.524 1.00 93.62 72 LEU A C 1
ATOM 493 O O . LEU A 1 72 ? -0.763 -7.229 -10.692 1.00 93.62 72 LEU A O 1
ATOM 497 N N . LEU A 1 73 ? -2.837 -6.422 -10.809 1.00 93.50 73 LEU A N 1
ATOM 498 C CA . LEU A 1 73 ? -3.437 -7.684 -11.239 1.00 93.50 73 LEU A CA 1
ATOM 499 C C . LEU A 1 73 ? -3.102 -8.061 -12.690 1.00 93.50 73 LEU A C 1
ATOM 501 O O . LEU A 1 73 ? -3.208 -9.235 -13.044 1.00 93.50 73 LEU A O 1
ATOM 505 N N . SER A 1 74 ? -2.628 -7.125 -13.519 1.00 90.88 74 SER A N 1
ATOM 506 C CA . SER A 1 74 ? -2.265 -7.383 -14.924 1.00 90.88 74 SER A CA 1
ATOM 507 C C . SER A 1 74 ? -1.168 -8.443 -15.115 1.00 90.88 74 SER A C 1
ATOM 509 O O . SER A 1 74 ? -1.008 -8.993 -16.208 1.00 90.88 74 SER A O 1
ATOM 511 N N . VAL A 1 75 ? -0.392 -8.746 -14.068 1.00 91.25 75 VAL A N 1
ATOM 512 C CA . VAL A 1 75 ? 0.653 -9.783 -14.100 1.00 91.25 75 VAL A CA 1
ATOM 513 C C . VAL A 1 75 ? 0.167 -11.142 -13.600 1.00 91.25 75 VAL A C 1
ATOM 515 O O . VAL A 1 75 ? 0.940 -12.104 -13.592 1.00 91.25 75 VAL A O 1
ATOM 518 N N . ARG A 1 76 ? -1.113 -11.270 -13.229 1.00 86.81 76 ARG A N 1
ATOM 519 C CA . ARG A 1 76 ? -1.716 -12.558 -12.879 1.00 86.81 76 ARG A CA 1
ATOM 520 C C . ARG A 1 76 ? -1.651 -13.488 -14.095 1.00 86.81 76 ARG A C 1
ATOM 522 O O . ARG A 1 76 ? -2.101 -13.149 -15.183 1.00 86.81 76 ARG A O 1
ATOM 529 N N . GLY A 1 77 ? -1.027 -14.654 -13.924 1.00 83.69 77 GLY A N 1
ATOM 530 C CA . GLY A 1 77 ? -0.778 -15.611 -15.012 1.00 83.69 77 GLY A CA 1
ATOM 531 C C . GLY A 1 77 ? 0.479 -15.339 -15.851 1.00 83.69 77 GLY A C 1
ATOM 532 O O . GLY A 1 77 ? 0.859 -16.184 -16.660 1.00 83.69 77 GLY A O 1
ATOM 533 N N . ALA A 1 78 ? 1.179 -14.219 -15.635 1.00 85.25 78 ALA A N 1
ATOM 534 C CA . ALA A 1 78 ? 2.510 -14.023 -16.198 1.00 85.25 78 ALA A CA 1
ATOM 535 C C . ALA A 1 78 ? 3.542 -14.932 -15.506 1.00 85.25 78 ALA A C 1
ATOM 537 O O . ALA A 1 78 ? 3.282 -15.545 -14.465 1.00 85.25 78 ALA A O 1
ATOM 538 N N . ARG A 1 79 ? 4.745 -15.012 -16.087 1.00 85.69 79 ARG A N 1
ATOM 539 C CA . ARG A 1 79 ? 5.869 -15.711 -15.454 1.00 85.69 79 ARG A CA 1
ATOM 540 C C . ARG A 1 79 ? 6.194 -15.047 -14.104 1.00 85.69 79 ARG A C 1
ATOM 542 O O . ARG A 1 79 ? 6.246 -13.812 -14.059 1.00 85.69 79 ARG A O 1
ATOM 549 N N . PRO A 1 80 ? 6.436 -15.828 -13.033 1.00 85.75 80 PRO A N 1
ATOM 550 C CA . PRO A 1 80 ? 6.891 -15.284 -11.759 1.00 85.75 80 PRO A CA 1
ATOM 551 C C . PRO A 1 80 ? 8.108 -14.371 -11.954 1.00 85.75 80 PRO A C 1
ATOM 553 O O . PRO A 1 80 ? 9.011 -14.701 -12.723 1.00 85.75 80 PRO A O 1
ATOM 556 N N . GLY A 1 81 ? 8.117 -13.222 -11.277 1.00 83.12 81 GLY A N 1
ATOM 557 C CA . GLY A 1 81 ? 9.186 -12.223 -11.384 1.00 83.12 81 GLY A CA 1
ATOM 558 C C . GLY A 1 81 ? 8.927 -11.088 -12.380 1.00 83.12 81 GLY A C 1
ATOM 559 O O . GLY A 1 81 ? 9.750 -10.180 -12.470 1.00 83.12 81 GLY A O 1
ATOM 560 N N . LYS A 1 82 ? 7.791 -11.083 -13.098 1.00 88.44 82 LYS A N 1
ATOM 561 C CA . LYS A 1 82 ? 7.366 -9.901 -13.865 1.00 88.44 82 LYS A CA 1
ATOM 562 C C . LYS A 1 82 ? 7.075 -8.740 -12.907 1.00 88.44 82 LYS A C 1
ATOM 564 O O . LYS A 1 82 ? 6.246 -8.874 -12.010 1.00 88.44 82 LYS A O 1
ATOM 569 N N . GLN A 1 83 ? 7.758 -7.619 -13.119 1.00 88.69 83 GLN A N 1
ATOM 570 C CA . GLN A 1 83 ? 7.578 -6.399 -12.336 1.00 88.69 83 GLN A CA 1
ATOM 571 C C . GLN A 1 83 ? 6.363 -5.605 -12.835 1.00 88.69 83 GLN A C 1
ATOM 573 O O . GLN A 1 83 ? 5.988 -5.695 -14.007 1.00 88.69 83 GLN A O 1
ATOM 578 N N . VAL A 1 84 ? 5.746 -4.857 -11.921 1.00 91.69 84 VAL A N 1
ATOM 579 C CA . VAL A 1 84 ? 4.693 -3.880 -12.214 1.00 91.69 84 VAL A CA 1
ATOM 580 C C . VAL A 1 84 ? 5.262 -2.506 -11.911 1.00 91.69 84 VAL A C 1
ATOM 582 O O . VAL A 1 84 ? 5.655 -2.241 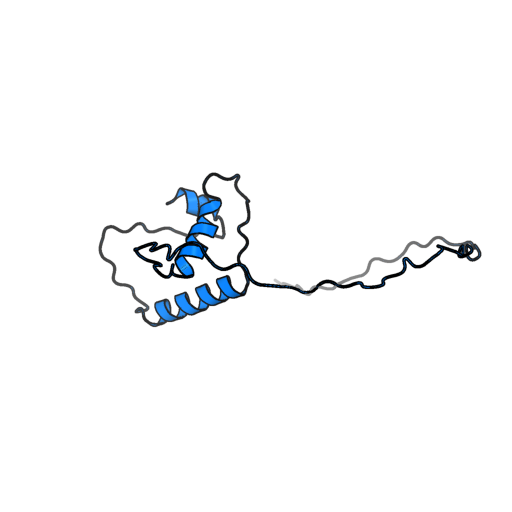-10.776 1.00 91.69 84 VAL A O 1
ATOM 585 N N . ASP A 1 85 ? 5.289 -1.644 -12.920 1.00 93.19 85 ASP A N 1
ATOM 586 C CA . ASP A 1 85 ? 5.798 -0.288 -12.772 1.00 93.19 85 ASP A CA 1
ATOM 587 C C . ASP A 1 85 ? 4.701 0.623 -12.215 1.00 93.19 85 ASP A C 1
ATOM 589 O O . ASP A 1 85 ? 3.674 0.866 -12.856 1.00 93.19 85 ASP A O 1
ATOM 593 N N . LEU A 1 86 ? 4.931 1.133 -11.007 1.00 95.50 86 LEU A N 1
ATOM 594 C CA . LEU A 1 86 ? 4.130 2.182 -10.385 1.00 95.50 86 LEU A CA 1
ATOM 595 C C . LEU A 1 86 ? 4.993 3.431 -10.237 1.00 95.50 86 LEU A C 1
ATOM 597 O O . LEU A 1 86 ? 6.155 3.357 -9.838 1.00 95.50 86 LEU A O 1
ATOM 601 N N . SER A 1 87 ? 4.422 4.590 -10.543 1.00 96.38 87 SER A N 1
ATOM 602 C CA . SER A 1 87 ? 5.091 5.867 -10.311 1.00 96.38 87 SER A CA 1
ATOM 603 C C . SER A 1 87 ? 5.201 6.166 -8.815 1.00 96.38 87 SER A C 1
ATOM 605 O O . SER A 1 87 ? 4.374 5.740 -8.005 1.00 96.38 87 SER A O 1
ATOM 607 N N . GLU A 1 88 ? 6.194 6.971 -8.435 1.00 96.56 88 GLU A N 1
ATOM 608 C CA . GLU A 1 88 ? 6.363 7.415 -7.045 1.00 96.56 88 GLU A CA 1
ATOM 609 C C . GLU A 1 88 ? 5.095 8.099 -6.505 1.00 96.56 88 GLU A C 1
ATOM 611 O O . GLU A 1 88 ? 4.706 7.884 -5.356 1.00 96.56 88 GLU A O 1
ATOM 616 N N . ALA A 1 89 ? 4.414 8.883 -7.346 1.00 96.00 89 ALA A N 1
ATOM 617 C CA . ALA A 1 89 ? 3.176 9.563 -6.981 1.00 96.00 89 ALA A CA 1
ATOM 618 C C . ALA A 1 89 ? 2.051 8.575 -6.624 1.00 96.00 89 ALA A C 1
ATOM 620 O O . ALA A 1 89 ? 1.346 8.787 -5.636 1.00 96.00 89 ALA A O 1
ATOM 621 N N . GLU A 1 90 ? 1.910 7.484 -7.382 1.00 95.56 90 GLU A N 1
ATOM 622 C CA . GLU A 1 90 ? 0.921 6.431 -7.119 1.00 95.56 90 GLU A CA 1
ATOM 623 C C . GLU A 1 90 ? 1.221 5.705 -5.805 1.00 95.56 90 GLU A C 1
ATOM 625 O O . GLU A 1 90 ? 0.335 5.558 -4.963 1.00 95.56 90 GLU A O 1
ATOM 630 N N . VAL A 1 91 ? 2.483 5.325 -5.584 1.00 96.75 91 VAL A N 1
ATOM 631 C CA . VAL A 1 91 ? 2.912 4.667 -4.340 1.00 96.75 91 VAL A CA 1
ATOM 632 C C . VAL A 1 91 ? 2.683 5.581 -3.135 1.00 96.75 91 VAL A C 1
ATOM 634 O O . VAL A 1 91 ? 2.127 5.158 -2.121 1.00 96.75 91 VAL A O 1
ATOM 637 N N . LYS A 1 92 ? 3.052 6.862 -3.245 1.00 97.50 92 LYS A N 1
ATOM 638 C CA . LYS A 1 92 ? 2.851 7.846 -2.177 1.00 97.50 92 LYS A CA 1
ATOM 639 C C . LYS A 1 92 ? 1.371 8.035 -1.855 1.00 97.50 92 LYS A C 1
ATOM 641 O O . LYS A 1 92 ? 1.015 8.088 -0.679 1.00 97.50 92 LYS A O 1
ATOM 646 N N . MET A 1 93 ? 0.516 8.111 -2.873 1.00 96.19 93 MET A N 1
ATOM 647 C CA . MET A 1 93 ? -0.933 8.222 -2.695 1.00 96.19 93 MET A CA 1
ATOM 648 C C . MET A 1 93 ? -1.494 7.020 -1.924 1.00 96.19 93 MET A C 1
ATOM 650 O O . MET A 1 93 ? -2.207 7.223 -0.939 1.00 96.19 93 MET A O 1
ATOM 654 N N . LEU A 1 94 ? -1.107 5.792 -2.293 1.00 96.88 94 LEU A N 1
ATOM 655 C CA . LEU A 1 94 ? -1.524 4.577 -1.586 1.00 96.88 94 LEU A CA 1
ATOM 656 C C . LEU A 1 94 ? -1.104 4.591 -0.114 1.00 96.88 94 LEU A C 1
ATOM 658 O O . LEU A 1 94 ? -1.921 4.295 0.758 1.00 96.88 94 LEU A O 1
ATOM 662 N N . CYS A 1 95 ? 0.145 4.964 0.173 1.00 97.25 95 CYS A N 1
ATOM 663 C CA . CYS A 1 95 ? 0.653 5.041 1.542 1.00 97.25 95 CYS A CA 1
ATOM 664 C C . CYS A 1 95 ? -0.118 6.064 2.383 1.00 97.25 95 CYS A C 1
ATOM 666 O O . CYS A 1 95 ? -0.479 5.770 3.522 1.00 97.25 95 CYS A O 1
ATOM 668 N N . LEU A 1 96 ? -0.390 7.252 1.833 1.00 96.81 96 LEU A N 1
ATOM 669 C CA . LEU A 1 96 ? -1.123 8.301 2.546 1.00 96.81 96 LEU A CA 1
ATOM 670 C C . LEU A 1 96 ? -2.569 7.881 2.824 1.00 96.81 96 LEU A C 1
ATOM 672 O O . LEU A 1 96 ? -3.012 7.940 3.968 1.00 96.81 96 LEU A O 1
ATOM 676 N N . ARG A 1 97 ? -3.274 7.367 1.812 1.00 95.62 97 ARG A N 1
ATOM 677 C CA . ARG A 1 97 ? -4.671 6.940 1.960 1.00 95.62 97 ARG A CA 1
ATOM 678 C C . ARG A 1 97 ? -4.815 5.751 2.912 1.00 95.62 97 ARG A C 1
ATOM 680 O O . ARG A 1 97 ? -5.716 5.741 3.745 1.00 95.62 97 ARG A O 1
ATOM 687 N N . SER A 1 98 ? -3.903 4.781 2.834 1.00 96.88 98 SER A N 1
ATOM 688 C CA . SER A 1 98 ? -3.877 3.635 3.754 1.00 96.88 98 SER A CA 1
ATOM 689 C C . SER A 1 98 ? -3.591 4.075 5.189 1.00 96.88 98 SER A C 1
ATOM 691 O O . SER A 1 98 ? -4.237 3.596 6.115 1.00 96.88 98 SER A O 1
ATOM 693 N N . ARG A 1 99 ? -2.657 5.016 5.385 1.00 97.75 99 ARG A N 1
ATOM 694 C CA . ARG A 1 99 ? -2.337 5.570 6.705 1.00 97.75 99 ARG A CA 1
ATOM 695 C C . ARG A 1 99 ? -3.558 6.210 7.358 1.00 97.75 99 ARG A C 1
ATOM 697 O O . ARG A 1 99 ? -3.804 5.951 8.531 1.00 97.75 99 ARG A O 1
ATOM 704 N N . ASP A 1 100 ? -4.314 7.013 6.618 1.00 96.81 100 ASP A N 1
ATOM 705 C CA . ASP A 1 100 ? -5.482 7.700 7.172 1.00 96.81 100 ASP A CA 1
ATOM 706 C C . ASP A 1 100 ? -6.573 6.701 7.599 1.00 96.81 100 ASP A C 1
ATOM 708 O O . ASP A 1 100 ? -7.149 6.838 8.679 1.00 96.81 100 ASP A O 1
ATOM 712 N N . LEU A 1 101 ? -6.784 5.633 6.817 1.00 96.19 101 LEU A N 1
ATOM 713 C CA . LEU A 1 101 ? -7.701 4.546 7.176 1.00 96.19 101 LEU A CA 1
ATOM 714 C C . LEU A 1 101 ? -7.228 3.779 8.415 1.00 96.19 101 LEU A C 1
ATOM 716 O O . LEU A 1 101 ? -8.017 3.573 9.334 1.00 96.19 101 LEU A O 1
ATOM 720 N N . LEU A 1 102 ? -5.948 3.406 8.474 1.00 96.44 102 LEU A N 1
ATOM 721 C CA . LEU A 1 102 ? -5.375 2.685 9.614 1.00 96.44 102 LEU A CA 1
ATOM 722 C C . LEU A 1 102 ? -5.429 3.506 10.911 1.00 96.44 102 LEU A C 1
ATOM 724 O O . LEU A 1 102 ? -5.643 2.936 11.973 1.00 96.44 102 LEU A O 1
ATOM 728 N N . ILE A 1 103 ? -5.273 4.834 10.838 1.00 96.81 103 ILE A N 1
ATOM 729 C CA . ILE A 1 103 ? -5.412 5.732 12.000 1.00 96.81 103 ILE A CA 1
ATOM 730 C C . ILE A 1 103 ? -6.874 5.848 12.446 1.00 96.81 103 ILE A C 1
ATOM 732 O O . ILE A 1 103 ? -7.144 5.978 13.638 1.00 96.81 103 ILE A O 1
ATOM 736 N N . SER A 1 104 ? -7.815 5.827 11.499 1.00 97.38 104 SER A N 1
ATOM 737 C CA . SER A 1 104 ? -9.248 5.908 11.804 1.00 97.38 104 SER A CA 1
ATOM 738 C C . SER A 1 104 ? -9.793 4.644 12.477 1.00 97.38 104 SER A C 1
ATOM 740 O O . SER A 1 104 ? -10.813 4.698 13.162 1.00 97.38 104 SER A O 1
ATOM 742 N N . GLN A 1 105 ? -9.119 3.509 12.280 1.00 96.44 105 GLN A N 1
ATOM 743 C CA . GLN A 1 105 ? -9.507 2.217 12.829 1.00 96.44 105 GLN A CA 1
ATOM 744 C C . GLN A 1 105 ? -8.943 2.016 14.248 1.00 96.44 105 GLN A C 1
ATOM 746 O O . GLN A 1 105 ? -7.861 2.511 14.570 1.00 96.44 105 GLN A O 1
ATOM 751 N N . PRO A 1 106 ? -9.646 1.274 15.122 1.00 96.31 106 PRO A N 1
ATOM 752 C CA . PRO A 1 106 ? -9.122 0.924 16.437 1.00 96.31 106 PRO A CA 1
ATOM 753 C C . PRO A 1 106 ? -7.923 -0.029 16.314 1.00 96.31 106 PRO A C 1
ATOM 755 O O . PRO A 1 106 ? -7.906 -0.918 15.466 1.00 96.31 106 PRO A O 1
ATOM 758 N N . MET A 1 107 ? -6.936 0.106 17.209 1.00 95.19 107 MET A N 1
ATOM 759 C CA . MET A 1 107 ? -5.755 -0.778 17.222 1.00 95.19 107 MET A CA 1
ATOM 760 C C . MET A 1 107 ? -6.114 -2.251 17.467 1.00 95.19 107 MET A C 1
ATOM 762 O O . MET A 1 107 ? -5.408 -3.144 17.005 1.00 95.19 107 MET A O 1
ATOM 766 N N . LEU A 1 108 ? -7.193 -2.499 18.216 1.00 96.69 108 LEU A N 1
ATOM 767 C CA . LEU A 1 108 ? -7.770 -3.823 18.400 1.00 96.69 108 LEU A CA 1
ATOM 768 C C . LEU A 1 108 ? -8.984 -3.945 17.476 1.00 96.69 108 LEU A C 1
ATOM 770 O O . LEU A 1 108 ? -10.030 -3.362 17.752 1.00 96.69 108 LEU A O 1
ATOM 774 N N . LEU A 1 109 ? -8.818 -4.671 16.370 1.00 95.00 109 LEU A N 1
ATOM 775 C CA . LEU A 1 109 ? -9.901 -4.931 15.427 1.00 95.00 109 LEU A CA 1
ATOM 776 C C . LEU A 1 109 ? -10.817 -6.030 15.971 1.00 95.00 109 LEU A C 1
ATOM 778 O O . LEU A 1 109 ? -10.368 -7.142 16.250 1.00 95.00 109 LEU A O 1
ATOM 782 N N . GLU A 1 110 ? -12.106 -5.724 16.070 1.00 95.06 110 GLU A N 1
ATOM 783 C CA . GLU A 1 110 ? -13.162 -6.705 16.310 1.00 95.06 110 GLU A CA 1
ATOM 784 C C . GLU A 1 110 ? -13.722 -7.146 14.954 1.00 95.06 110 GLU A C 1
ATOM 786 O O . GLU A 1 110 ? -14.165 -6.320 14.156 1.00 95.06 110 GLU A O 1
ATOM 7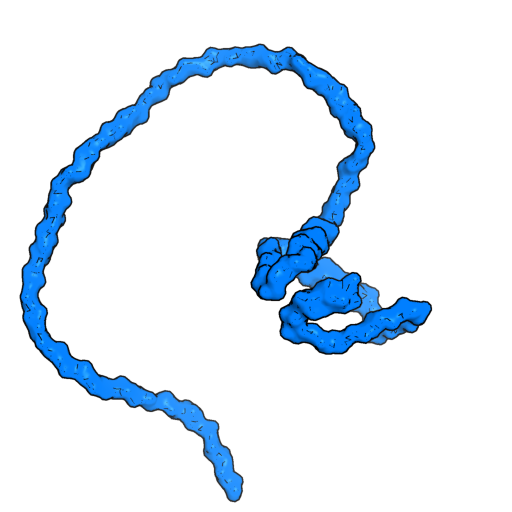91 N N . LEU A 1 111 ? -13.632 -8.443 14.657 1.00 95.38 111 LEU A N 1
ATOM 792 C CA . LEU A 1 111 ? -13.931 -9.007 13.342 1.00 95.38 111 LEU A CA 1
ATOM 793 C C . LEU A 1 111 ? -14.955 -10.143 13.456 1.00 95.38 111 LEU A C 1
ATOM 795 O O . LEU A 1 111 ? -14.860 -10.975 14.358 1.00 95.38 111 LEU A O 1
ATOM 799 N N . GLU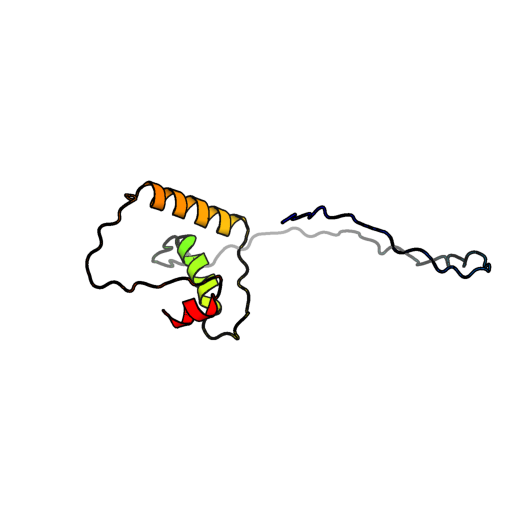 A 1 112 ? -15.888 -10.220 12.507 1.00 93.94 112 GLU A N 1
ATOM 800 C CA . GLU A 1 112 ? -16.904 -11.278 12.429 1.00 93.94 112 GLU A CA 1
ATOM 801 C C . GLU A 1 112 ? -16.594 -12.275 11.302 1.00 93.94 112 GLU A C 1
ATOM 803 O O . GLU A 1 112 ? -16.106 -11.907 10.236 1.00 93.94 112 GLU A O 1
ATOM 808 N N . ALA A 1 113 ? -16.874 -13.561 11.522 1.00 94.12 113 ALA A N 1
ATOM 809 C CA . ALA A 1 113 ? -16.666 -14.604 10.516 1.00 94.12 113 ALA A CA 1
ATOM 810 C C . ALA A 1 113 ? -17.698 -14.510 9.368 1.00 94.12 113 ALA A C 1
ATOM 812 O O . ALA A 1 113 ? -18.835 -14.109 9.621 1.00 94.12 113 ALA A O 1
ATOM 813 N N . PRO A 1 114 ? -17.370 -14.951 8.130 1.00 92.81 114 PRO A N 1
ATOM 814 C CA . PRO A 1 114 ? -16.172 -15.689 7.698 1.00 92.81 114 PRO A CA 1
ATOM 815 C C . PRO A 1 114 ? -15.019 -14.802 7.186 1.00 92.81 114 PRO A C 1
ATOM 817 O O . PRO A 1 114 ? -15.215 -13.942 6.332 1.00 92.81 114 PRO A O 1
ATOM 820 N N . ILE A 1 115 ? -13.786 -15.070 7.638 1.00 94.00 115 ILE A N 1
ATOM 821 C CA . ILE A 1 115 ? -12.567 -14.333 7.242 1.00 94.00 115 ILE A CA 1
ATOM 822 C C . ILE A 1 115 ? -11.428 -15.318 6.955 1.00 94.00 115 ILE A C 1
ATOM 824 O O . ILE A 1 115 ? -11.294 -16.340 7.629 1.00 94.00 115 ILE A O 1
ATOM 828 N N . LYS A 1 116 ? -10.587 -15.008 5.960 1.00 92.62 116 LYS A N 1
ATOM 829 C CA . LYS A 1 116 ? -9.336 -15.731 5.684 1.00 92.62 116 LYS A CA 1
ATOM 830 C C . LYS A 1 116 ? -8.164 -14.984 6.319 1.00 92.62 116 LYS A C 1
ATOM 832 O O . LYS A 1 116 ? -7.897 -13.844 5.951 1.00 92.62 116 LYS A O 1
ATOM 837 N N . ILE A 1 117 ? -7.458 -15.631 7.242 1.00 92.25 117 ILE A N 1
ATOM 838 C CA . ILE A 1 117 ? -6.251 -15.081 7.871 1.00 92.25 117 ILE A CA 1
ATOM 839 C C . ILE A 1 117 ? -5.033 -15.624 7.126 1.00 92.25 117 ILE A C 1
ATOM 841 O O . ILE A 1 117 ? -4.888 -16.836 6.971 1.00 92.25 117 ILE A O 1
ATOM 845 N N . CYS A 1 118 ? -4.168 -14.723 6.665 1.00 92.75 118 CYS A N 1
ATOM 846 C CA . CYS A 1 118 ? -2.937 -15.057 5.953 1.00 92.75 118 CYS A CA 1
ATOM 847 C C . CYS A 1 118 ? -1.734 -14.629 6.805 1.00 92.75 118 CYS A C 1
ATOM 849 O O . CYS A 1 118 ? -1.789 -13.592 7.464 1.00 92.75 118 CYS A O 1
ATOM 851 N N . GLY A 1 119 ? -0.681 -15.450 6.825 1.00 92.00 119 GLY A N 1
ATOM 852 C CA . GLY A 1 119 ? 0.566 -15.164 7.541 1.00 92.00 119 GLY A CA 1
ATOM 853 C C . GLY A 1 119 ? 1.508 -14.243 6.759 1.00 92.00 119 GLY A C 1
ATOM 854 O O . GLY A 1 119 ? 1.074 -13.472 5.906 1.00 92.00 119 GLY A O 1
ATOM 855 N N . ASP A 1 120 ? 2.807 -14.336 7.045 1.00 94.25 120 ASP A N 1
ATOM 856 C CA . ASP A 1 120 ? 3.827 -13.528 6.37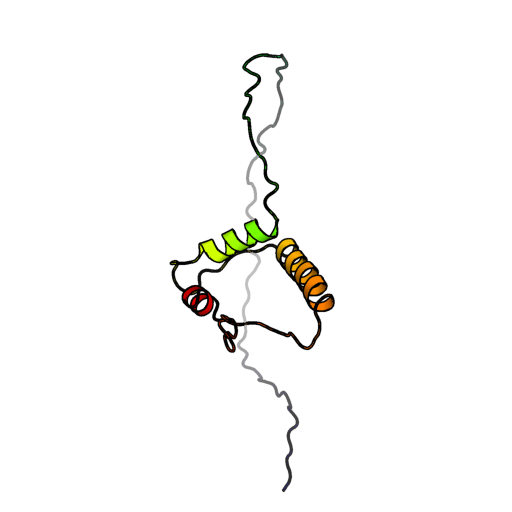2 1.00 94.25 120 ASP A CA 1
ATOM 857 C C . ASP A 1 120 ? 3.940 -13.853 4.872 1.00 94.25 120 ASP A C 1
ATOM 859 O O . ASP A 1 120 ? 3.907 -15.012 4.460 1.00 94.25 120 ASP A O 1
ATOM 863 N N . VAL A 1 121 ? 4.094 -12.801 4.067 1.00 92.50 121 VAL A N 1
ATOM 864 C CA . VAL A 1 121 ? 4.266 -12.868 2.608 1.00 92.50 121 VAL A CA 1
ATOM 865 C C . VAL A 1 121 ? 5.715 -12.561 2.214 1.00 92.50 121 VAL A C 1
ATOM 867 O O . VAL A 1 121 ? 6.178 -13.030 1.180 1.00 92.50 121 VAL A O 1
ATOM 870 N N . HIS A 1 122 ? 6.446 -11.757 2.997 1.00 93.25 122 HIS A N 1
ATOM 871 C CA . HIS A 1 122 ? 7.855 -11.407 2.761 1.00 93.25 122 HIS A CA 1
ATOM 872 C C . HIS A 1 122 ? 8.223 -11.021 1.302 1.00 93.25 122 HIS A C 1
ATOM 874 O O . HIS A 1 122 ? 9.277 -11.391 0.776 1.00 93.25 122 HIS A O 1
ATOM 880 N N . GLY A 1 123 ? 7.346 -10.289 0.603 1.00 89.00 123 GLY A N 1
ATOM 881 C CA . GLY A 1 123 ? 7.577 -9.857 -0.785 1.00 89.00 123 GLY A CA 1
ATOM 882 C C . GLY A 1 123 ? 7.346 -10.935 -1.855 1.00 89.00 123 GLY A C 1
ATOM 883 O O . GLY A 1 123 ? 7.606 -10.691 -3.034 1.00 89.00 123 GLY A O 1
ATOM 884 N N . GLN A 1 124 ? 6.813 -12.103 -1.488 1.00 91.94 124 GLN A N 1
ATOM 885 C CA . GLN A 1 124 ? 6.405 -13.161 -2.418 1.00 91.94 124 GLN A CA 1
ATOM 886 C C . GLN A 1 124 ? 5.082 -12.805 -3.113 1.00 91.94 124 GLN A C 1
ATOM 888 O O . GLN A 1 124 ? 4.043 -13.437 -2.926 1.00 91.94 124 GLN A O 1
ATOM 893 N N . TYR A 1 125 ? 5.113 -11.763 -3.945 1.00 92.38 125 TYR A N 1
ATOM 894 C CA . TYR A 1 125 ? 3.919 -11.218 -4.594 1.00 92.38 125 TYR A CA 1
ATOM 895 C C . TYR A 1 125 ? 3.168 -12.252 -5.447 1.00 92.38 125 TYR A C 1
ATOM 897 O O . TYR A 1 125 ? 1.941 -12.267 -5.488 1.00 92.38 125 TYR A O 1
ATOM 905 N N . TYR A 1 126 ? 3.891 -13.163 -6.097 1.00 90.69 126 TYR A N 1
ATOM 906 C CA . TYR A 1 126 ? 3.260 -14.188 -6.925 1.00 90.69 126 TYR A CA 1
ATOM 907 C C . TYR A 1 126 ? 2.479 -15.223 -6.104 1.00 90.69 126 TYR A C 1
ATOM 909 O O . TYR A 1 126 ? 1.448 -15.713 -6.559 1.00 90.69 126 TYR A O 1
ATOM 917 N N . ASP A 1 127 ? 2.932 -15.533 -4.889 1.00 89.31 127 ASP A N 1
ATOM 918 C CA . ASP A 1 127 ? 2.210 -16.441 -3.997 1.00 89.31 127 ASP A CA 1
ATOM 919 C C . ASP A 1 127 ? 0.962 -15.763 -3.421 1.00 89.31 127 ASP A C 1
ATOM 921 O O . ASP A 1 127 ? -0.094 -16.391 -3.344 1.00 89.31 127 ASP A O 1
ATOM 925 N N . LEU A 1 128 ? 1.024 -14.450 -3.171 1.00 91.56 128 LEU A N 1
ATOM 926 C CA . LEU A 1 128 ? -0.154 -13.643 -2.846 1.00 91.56 128 LEU A CA 1
ATOM 927 C C . LEU A 1 128 ? -1.205 -13.678 -3.972 1.00 91.56 128 LEU A C 1
ATOM 929 O O . LEU A 1 128 ? -2.385 -13.880 -3.700 1.00 91.56 128 LEU A O 1
ATOM 933 N N . LEU A 1 129 ? -0.783 -13.555 -5.237 1.00 91.38 129 LEU A N 1
ATOM 934 C CA . LEU A 1 129 ? -1.671 -13.642 -6.409 1.00 91.38 129 LEU A CA 1
ATOM 935 C C . LEU A 1 129 ? -2.308 -15.024 -6.629 1.00 91.38 129 LEU A C 1
ATOM 937 O O . LEU A 1 129 ? -3.268 -15.125 -7.393 1.00 91.38 129 LEU A O 1
ATOM 941 N N . ARG A 1 130 ? -1.743 -16.085 -6.040 1.00 87.31 130 ARG A N 1
ATOM 942 C CA . ARG A 1 130 ? -2.303 -17.448 -6.072 1.00 87.31 130 ARG A CA 1
ATOM 943 C C . ARG A 1 130 ? -3.258 -17.720 -4.911 1.00 87.31 130 ARG A C 1
ATOM 945 O O . ARG A 1 130 ? -4.088 -18.618 -5.018 1.00 87.31 130 ARG A O 1
ATOM 952 N N . LEU A 1 131 ? -3.093 -17.008 -3.796 1.00 88.44 131 LEU A N 1
ATOM 953 C CA . LEU A 1 131 ? -3.907 -17.171 -2.590 1.00 88.44 131 LEU A CA 1
ATOM 954 C C . LEU A 1 131 ? -5.322 -16.588 -2.755 1.00 88.44 131 LEU A C 1
ATOM 956 O O . LEU A 1 131 ? -6.273 -17.078 -2.137 1.00 88.44 131 LEU A O 1
ATOM 960 N N . PHE A 1 132 ? -5.438 -15.567 -3.606 1.00 85.69 132 PHE A N 1
ATOM 961 C CA . PHE A 1 132 ? -6.677 -14.927 -4.056 1.00 85.69 132 PHE A CA 1
ATOM 962 C C . PHE A 1 132 ? -6.982 -15.298 -5.512 1.00 85.69 132 PHE A C 1
ATOM 964 O O . PHE A 1 132 ? -8.172 -15.337 -5.900 1.00 85.69 132 PHE A O 1
#

pLDDT: mean 73.81, std 21.1, range [39.0, 97.75]

Secondary structure (DSSP, 8-state):
----------------------PPPP--------PPP-------------------S------HHHHHHHHHHTTTTSPTT------HHHHHHHHHHHHHHHHHS-SS----SS-------TT-HHHHHHH-